Protein AF-A0AAV9H084-F1 (afdb_monomer_lite)

Radius of gyration: 16.54 Å; chains: 1; bounding box: 42×34×45 Å

pLDDT: mean 82.14, std 10.55, range [43.41, 95.25]

Organism: NCBI:txid3040156

Structure (mmCIF, N/CA/C/O backbone):
data_AF-A0AAV9H084-F1
#
_entry.id   AF-A0AAV9H084-F1
#
loop_
_atom_site.group_PDB
_atom_site.id
_atom_site.type_symbol
_atom_site.label_atom_id
_atom_site.label_alt_id
_atom_site.label_comp_id
_atom_site.label_asym_id
_atom_site.label_entity_id
_atom_site.label_seq_id
_atom_site.pdbx_PDB_ins_code
_atom_site.Cartn_x
_atom_site.Cartn_y
_atom_site.Cartn_z
_atom_site.occupancy
_atom_site.B_iso_or_equiv
_atom_site.auth_seq_id
_atom_site.auth_comp_id
_atom_site.auth_asym_id
_atom_site.auth_atom_id
_atom_site.pdbx_PDB_model_num
ATOM 1 N N . MET A 1 1 ? -18.500 0.885 13.984 1.00 46.56 1 MET A N 1
ATOM 2 C CA . MET A 1 1 ? -18.005 -0.050 12.952 1.00 46.56 1 MET A CA 1
ATOM 3 C C . MET A 1 1 ? -17.430 -1.225 13.712 1.00 46.56 1 MET A C 1
ATOM 5 O O . MET A 1 1 ? -16.439 -1.032 14.396 1.00 46.56 1 MET A O 1
ATOM 9 N N . THR A 1 2 ? -18.130 -2.356 13.724 1.00 48.22 2 THR A N 1
ATOM 10 C CA . THR A 1 2 ? -17.694 -3.583 14.401 1.00 48.22 2 THR A CA 1
ATOM 11 C C . THR A 1 2 ? -16.377 -4.047 13.782 1.00 48.22 2 THR A C 1
ATOM 13 O O . THR A 1 2 ? -16.262 -4.139 12.557 1.00 48.22 2 THR A O 1
ATOM 16 N N . GLU A 1 3 ? -15.350 -4.217 14.614 1.00 64.06 3 GLU A N 1
ATOM 17 C CA . GLU A 1 3 ? -14.029 -4.655 14.172 1.00 64.06 3 GLU A CA 1
ATOM 18 C C . GLU A 1 3 ? -14.097 -6.144 13.837 1.00 64.06 3 GLU A C 1
ATOM 20 O O . GLU A 1 3 ? -14.432 -6.961 14.687 1.00 64.06 3 GLU A O 1
ATOM 25 N N . VAL A 1 4 ? -13.822 -6.489 12.578 1.00 75.38 4 VAL A N 1
ATOM 26 C CA . VAL A 1 4 ? -13.604 -7.880 12.178 1.00 75.38 4 VAL A CA 1
ATOM 27 C C . VAL A 1 4 ? -12.133 -8.187 12.462 1.00 75.38 4 VAL A C 1
ATOM 29 O O . VAL A 1 4 ? -11.279 -7.578 11.802 1.00 75.38 4 VAL A O 1
ATOM 32 N N . PRO A 1 5 ? -11.818 -9.059 13.437 1.00 73.94 5 PRO A N 1
ATOM 33 C CA . PRO A 1 5 ? -10.442 -9.434 13.719 1.00 73.94 5 PRO A CA 1
ATOM 34 C C . PRO A 1 5 ? -9.898 -10.300 12.579 1.00 73.94 5 PRO A C 1
ATOM 36 O O . PRO A 1 5 ? -10.565 -11.221 12.103 1.00 73.94 5 PRO A O 1
ATOM 39 N N . LEU A 1 6 ? -8.683 -9.995 12.130 1.00 75.81 6 LEU A N 1
ATOM 40 C CA . LEU A 1 6 ? -7.915 -10.810 11.196 1.00 75.81 6 LEU A CA 1
ATOM 41 C C . LEU A 1 6 ? -6.760 -11.488 11.927 1.00 75.81 6 LEU A C 1
ATOM 43 O O . LEU A 1 6 ? -6.103 -10.880 12.773 1.00 75.81 6 LEU A O 1
ATOM 47 N N . LEU A 1 7 ? -6.467 -12.734 11.553 1.00 73.44 7 LEU A N 1
ATOM 48 C CA . LEU A 1 7 ? -5.257 -13.401 12.021 1.00 73.44 7 LEU A CA 1
ATOM 49 C C . LEU A 1 7 ? -4.036 -12.601 11.545 1.00 73.44 7 LEU A C 1
ATOM 51 O O . LEU A 1 7 ? -3.851 -12.407 10.345 1.00 73.44 7 LEU A O 1
ATOM 55 N N . GLY A 1 8 ? -3.239 -12.121 12.497 1.00 71.12 8 GLY A N 1
ATOM 56 C CA . GLY A 1 8 ? -2.072 -11.281 12.233 1.00 71.12 8 GLY A CA 1
ATOM 57 C C . GLY A 1 8 ? -2.317 -9.763 12.278 1.00 71.12 8 GLY A C 1
ATOM 58 O O . GLY A 1 8 ? -1.467 -8.972 11.858 1.00 71.12 8 GLY A O 1
ATOM 59 N N . ASP A 1 9 ? -3.484 -9.323 12.761 1.00 73.25 9 ASP A N 1
ATOM 60 C CA . ASP A 1 9 ? -3.801 -7.896 12.926 1.00 73.25 9 ASP A CA 1
ATOM 61 C C . ASP A 1 9 ? -2.806 -7.164 13.843 1.00 73.25 9 ASP A C 1
ATOM 63 O O . ASP A 1 9 ? -2.376 -6.048 13.536 1.00 73.25 9 ASP A O 1
ATOM 67 N N . ASP A 1 10 ? -2.420 -7.799 14.952 1.00 71.06 10 ASP A N 1
ATOM 68 C CA . ASP A 1 10 ? -1.581 -7.181 15.983 1.00 71.06 10 ASP A CA 1
ATOM 69 C C . ASP A 1 10 ? -0.091 -7.183 15.621 1.00 71.06 10 ASP A C 1
ATOM 71 O O . ASP A 1 10 ? 0.625 -6.197 15.846 1.00 71.06 10 ASP A O 1
ATOM 75 N N . ASP A 1 11 ? 0.376 -8.284 15.033 1.00 75.50 11 ASP A N 1
ATOM 76 C CA . ASP A 1 11 ? 1.780 -8.515 14.691 1.00 75.50 11 ASP A CA 1
ATOM 77 C C . ASP A 1 11 ? 2.142 -8.026 13.279 1.00 75.50 11 ASP A C 1
ATOM 79 O O . ASP A 1 11 ? 3.324 -7.963 12.939 1.00 75.50 11 ASP A O 1
ATOM 83 N N . GLY A 1 12 ? 1.156 -7.605 12.482 1.00 76.31 12 GLY A N 1
ATOM 84 C CA . GLY A 1 12 ? 1.361 -7.117 11.123 1.00 76.31 12 GLY A CA 1
ATOM 85 C C . GLY A 1 12 ? 1.752 -8.218 10.132 1.00 76.31 12 GLY A C 1
ATOM 86 O O . GLY A 1 12 ? 2.449 -7.926 9.157 1.00 76.31 12 GLY A O 1
ATOM 87 N N . SER A 1 13 ? 1.358 -9.468 10.396 1.00 80.88 13 SER A N 1
ATOM 88 C CA . SER A 1 13 ? 1.700 -10.639 9.578 1.00 80.88 13 SER A CA 1
ATOM 89 C C . SER A 1 13 ? 0.665 -10.982 8.500 1.00 80.88 13 SER A C 1
ATOM 91 O O . SER A 1 13 ? 0.846 -11.969 7.787 1.00 80.88 13 SER A O 1
ATOM 93 N N . ILE A 1 14 ? -0.385 -10.163 8.330 1.00 85.12 14 ILE A N 1
ATOM 94 C CA . ILE A 1 14 ? -1.457 -10.421 7.356 1.00 85.12 14 ILE A CA 1
ATOM 95 C C . ILE A 1 14 ? -0.862 -10.513 5.941 1.00 85.12 14 ILE A C 1
ATOM 97 O O . ILE A 1 14 ? -0.298 -9.526 5.450 1.00 85.12 14 ILE A O 1
ATOM 101 N N . PRO A 1 15 ? -1.022 -11.657 5.248 1.00 85.44 15 PRO A N 1
ATOM 102 C CA . PRO A 1 15 ? -0.523 -11.813 3.892 1.00 85.44 15 PRO A CA 1
ATOM 103 C C . PRO A 1 15 ? -1.198 -10.835 2.931 1.00 85.44 15 PRO A C 1
ATOM 105 O O . PRO A 1 15 ? -2.418 -10.638 2.975 1.00 85.44 15 PRO A O 1
ATOM 108 N N . ILE A 1 16 ? -0.414 -10.225 2.043 1.00 87.75 16 ILE A N 1
ATOM 109 C CA . ILE A 1 16 ? -0.919 -9.281 1.040 1.00 87.75 16 ILE A CA 1
ATOM 110 C C . ILE A 1 16 ? -1.138 -10.020 -0.272 1.00 87.75 16 ILE A C 1
ATOM 112 O O . ILE A 1 16 ? -0.226 -10.659 -0.771 1.00 87.75 16 ILE A O 1
ATOM 116 N N . PHE A 1 17 ? -2.306 -9.882 -0.887 1.00 89.00 17 PHE A N 1
ATOM 117 C CA . PHE A 1 17 ? -2.516 -10.383 -2.254 1.00 89.00 17 PHE A CA 1
ATOM 118 C C . PHE A 1 17 ? -3.292 -9.392 -3.130 1.00 89.00 17 PHE A C 1
ATOM 120 O O . PHE A 1 17 ? -3.928 -9.770 -4.106 1.00 89.00 17 PHE A O 1
ATOM 127 N N . ASP A 1 18 ? -3.273 -8.111 -2.763 1.00 90.31 18 ASP A N 1
ATOM 128 C CA . ASP A 1 18 ? -3.631 -7.033 -3.681 1.00 90.31 18 ASP A CA 1
ATOM 129 C C . ASP A 1 18 ? -2.365 -6.294 -4.101 1.00 90.31 18 ASP A C 1
ATOM 131 O O . ASP A 1 18 ? -1.470 -6.059 -3.290 1.00 90.31 18 ASP A O 1
ATOM 135 N N . THR A 1 19 ? -2.323 -5.853 -5.353 1.00 91.06 19 THR A N 1
ATOM 136 C CA . THR A 1 19 ? -1.256 -4.980 -5.840 1.00 91.06 19 THR A CA 1
ATOM 137 C C . THR A 1 19 ? -1.481 -3.534 -5.390 1.00 91.06 19 THR A C 1
ATOM 139 O O . THR A 1 19 ? -2.590 -3.119 -5.036 1.00 91.06 19 THR A O 1
ATOM 142 N N . CYS A 1 20 ? -0.435 -2.710 -5.427 1.00 91.31 20 CYS A N 1
ATOM 143 C CA . CYS A 1 20 ? -0.525 -1.284 -5.125 1.00 91.31 20 CYS A CA 1
ATOM 144 C C . CYS A 1 20 ? -1.496 -0.551 -6.063 1.00 91.31 20 CYS A C 1
ATOM 146 O O . CYS A 1 20 ? -2.194 0.357 -5.610 1.00 91.31 20 CYS A O 1
ATOM 148 N N . ASP A 1 21 ? -1.569 -0.937 -7.345 1.00 92.06 21 ASP A N 1
ATOM 149 C CA . ASP A 1 21 ? -2.550 -0.387 -8.292 1.00 92.06 21 ASP A CA 1
ATOM 150 C C . ASP A 1 21 ? -3.990 -0.682 -7.832 1.00 92.06 21 ASP A C 1
ATOM 152 O O . ASP A 1 21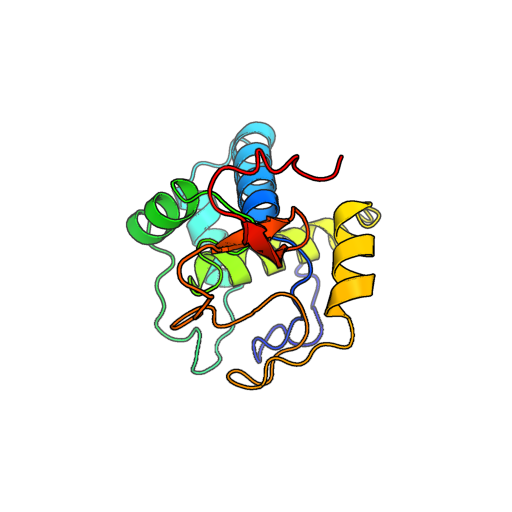 ? -4.823 0.230 -7.803 1.00 92.06 21 ASP A O 1
ATOM 156 N N . GLU A 1 22 ? -4.278 -1.908 -7.380 1.00 92.88 22 GLU A N 1
ATOM 157 C CA . GLU A 1 22 ? -5.604 -2.259 -6.866 1.00 92.88 22 GLU A CA 1
ATOM 158 C C . GLU A 1 22 ? -5.953 -1.543 -5.571 1.00 92.88 22 GLU A C 1
ATOM 160 O O . GLU A 1 22 ? -7.062 -1.021 -5.440 1.00 92.88 22 GLU A O 1
ATOM 165 N N . VAL A 1 23 ? -5.022 -1.457 -4.621 1.00 94.06 23 VAL A N 1
ATOM 166 C CA . VAL A 1 23 ? -5.266 -0.721 -3.375 1.00 94.06 23 VAL A CA 1
ATOM 167 C C . VAL A 1 23 ? -5.539 0.752 -3.683 1.00 94.06 23 VAL A C 1
ATOM 169 O O . VAL A 1 23 ? -6.515 1.309 -3.180 1.00 94.06 23 VAL A O 1
ATOM 172 N N . ARG A 1 24 ? -4.777 1.383 -4.588 1.00 95.25 24 ARG A N 1
ATOM 173 C CA . ARG A 1 24 ? -5.062 2.753 -5.050 1.00 95.25 24 ARG A CA 1
ATOM 174 C C . ARG A 1 24 ? -6.444 2.869 -5.692 1.00 95.25 24 ARG A C 1
ATOM 176 O O . ARG A 1 24 ? -7.156 3.839 -5.422 1.00 95.25 24 ARG A O 1
ATOM 183 N N . ARG A 1 25 ? -6.852 1.898 -6.514 1.00 94.69 25 ARG A N 1
ATOM 184 C CA . ARG A 1 25 ? -8.193 1.853 -7.119 1.00 94.69 25 ARG A CA 1
ATOM 185 C C . ARG A 1 25 ? -9.284 1.759 -6.048 1.00 94.69 25 ARG A C 1
ATOM 187 O O . ARG A 1 25 ? -10.229 2.548 -6.089 1.00 94.69 25 ARG A O 1
ATOM 194 N N . LYS A 1 26 ? -9.132 0.866 -5.064 1.00 94.25 26 LYS A N 1
ATOM 195 C CA . LYS A 1 26 ? -10.056 0.706 -3.928 1.00 94.25 26 LYS A CA 1
ATOM 196 C C . LYS A 1 26 ? -10.165 1.992 -3.107 1.00 94.25 26 LYS A C 1
ATOM 198 O O . LYS A 1 26 ? -11.280 2.420 -2.825 1.00 94.25 26 LYS A O 1
ATOM 203 N N . ILE A 1 27 ? -9.046 2.666 -2.825 1.00 94.25 27 ILE A N 1
ATOM 204 C CA . ILE A 1 27 ? -9.028 3.972 -2.142 1.00 94.25 27 ILE A CA 1
ATOM 205 C C . ILE A 1 27 ? -9.847 5.006 -2.921 1.00 94.25 27 ILE A C 1
ATOM 207 O O . ILE A 1 27 ? -10.745 5.622 -2.351 1.00 94.25 27 ILE A O 1
ATOM 211 N N . LYS A 1 28 ? -9.587 5.183 -4.224 1.00 93.62 28 LYS A N 1
ATOM 212 C CA . LYS A 1 28 ? -10.323 6.159 -5.052 1.00 93.62 28 LYS A CA 1
ATOM 213 C C . LYS A 1 28 ? -11.827 5.882 -5.054 1.00 93.62 28 LYS A C 1
ATOM 215 O O . LYS A 1 28 ? -12.622 6.804 -4.895 1.00 93.62 28 LYS A O 1
ATOM 220 N N . LEU A 1 29 ? -12.217 4.615 -5.211 1.00 92.44 29 LEU A N 1
ATOM 221 C CA . LEU A 1 29 ? -13.623 4.211 -5.201 1.00 92.44 29 LEU A CA 1
ATOM 222 C C . LEU A 1 29 ? -14.275 4.425 -3.835 1.00 92.44 29 LEU A C 1
ATOM 224 O O . LEU A 1 29 ? -15.416 4.874 -3.778 1.00 92.44 29 LEU A O 1
ATOM 228 N N . PHE A 1 30 ? -13.564 4.132 -2.748 1.00 91.56 30 PHE A N 1
ATOM 229 C CA . PHE A 1 30 ? -14.057 4.323 -1.389 1.00 91.56 30 PHE A CA 1
ATOM 230 C C . PHE A 1 30 ? -14.305 5.801 -1.078 1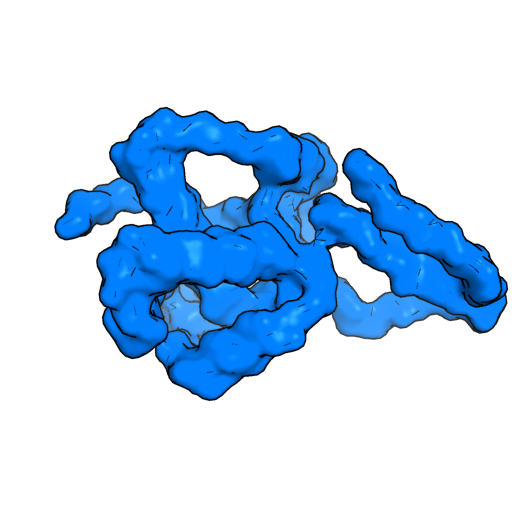.00 91.56 30 PHE A C 1
ATOM 232 O O . PHE A 1 30 ? -15.400 6.153 -0.642 1.00 91.56 30 PHE A O 1
ATOM 239 N N . LEU A 1 31 ? -13.335 6.670 -1.385 1.00 90.50 31 LEU A N 1
ATOM 240 C CA . LEU A 1 31 ? -13.471 8.118 -1.198 1.00 90.50 31 LEU A CA 1
ATOM 241 C C . LEU A 1 31 ? -14.630 8.693 -2.029 1.00 90.50 31 LEU A C 1
ATOM 243 O O . LEU A 1 31 ? -15.350 9.562 -1.549 1.00 90.50 31 LEU A O 1
ATOM 247 N N . LYS A 1 32 ? -14.860 8.169 -3.243 1.00 89.31 32 LYS A N 1
ATOM 248 C CA . LYS A 1 32 ? -15.981 8.591 -4.099 1.00 89.31 32 LYS A CA 1
ATOM 249 C C . LYS A 1 32 ? -17.344 8.101 -3.594 1.00 89.31 32 LYS A C 1
ATOM 251 O O . LYS A 1 32 ? -18.311 8.845 -3.673 1.00 89.31 32 LYS A O 1
ATOM 256 N N . ARG A 1 33 ? -17.444 6.850 -3.127 1.00 82.25 33 ARG A N 1
ATOM 257 C CA . ARG A 1 33 ? -18.727 6.214 -2.764 1.00 82.25 33 ARG A CA 1
ATOM 258 C C . ARG A 1 33 ? -19.243 6.609 -1.385 1.00 82.25 33 ARG A C 1
ATOM 260 O O . ARG A 1 33 ? -20.441 6.777 -1.228 1.00 82.25 33 ARG A O 1
ATOM 267 N N . VAL A 1 34 ? -18.361 6.695 -0.390 1.00 76.25 34 VAL A N 1
ATOM 268 C CA . VAL A 1 34 ? -18.766 6.876 1.018 1.00 76.25 34 VAL A CA 1
ATOM 269 C C . VAL A 1 34 ? -18.829 8.363 1.398 1.00 76.25 34 VAL A C 1
ATOM 271 O O . VAL A 1 34 ? -19.264 8.702 2.490 1.00 76.25 34 VAL A O 1
ATOM 274 N N . GLY A 1 35 ? -18.367 9.266 0.524 1.00 73.44 35 GLY A N 1
ATOM 275 C CA . GLY A 1 35 ? -18.304 10.704 0.819 1.00 73.44 35 GLY A CA 1
ATOM 276 C C . GLY A 1 35 ? -17.326 11.059 1.947 1.00 73.44 35 GLY A C 1
ATOM 277 O O . GLY A 1 35 ? -17.323 12.181 2.445 1.00 73.44 35 GLY A O 1
ATOM 278 N N . VAL A 1 36 ? -16.480 10.111 2.369 1.00 79.75 36 VAL A N 1
ATOM 279 C CA . VAL A 1 36 ? -15.469 10.331 3.406 1.00 79.75 36 VAL A CA 1
ATOM 280 C C . VAL A 1 36 ? -14.312 11.114 2.803 1.00 79.75 36 VAL A C 1
ATOM 282 O O . VAL A 1 36 ? -13.694 10.685 1.829 1.00 79.75 36 VAL A O 1
ATOM 285 N N . ASN A 1 37 ? -13.980 12.251 3.412 1.00 85.31 37 ASN A N 1
ATOM 286 C CA . ASN A 1 37 ? -12.814 13.027 3.012 1.00 85.31 37 ASN A CA 1
ATOM 287 C C . ASN A 1 37 ? -11.498 12.320 3.398 1.00 85.31 37 ASN A C 1
ATOM 289 O O . ASN A 1 37 ? -11.435 11.504 4.322 1.00 85.31 37 ASN A O 1
ATOM 293 N N . GLN A 1 38 ? -10.416 12.646 2.688 1.00 87.81 38 GLN A N 1
ATOM 294 C CA . GLN A 1 38 ? -9.097 12.036 2.897 1.00 87.81 38 GLN A CA 1
ATOM 295 C C . GLN A 1 38 ? -8.637 12.050 4.377 1.00 87.81 38 GLN A C 1
ATOM 297 O O . GLN A 1 38 ? -8.159 11.012 4.842 1.00 87.81 38 GLN A O 1
ATOM 302 N N . PRO A 1 39 ? -8.799 13.141 5.159 1.00 88.94 39 PRO A N 1
ATOM 303 C CA . PRO A 1 39 ? -8.442 13.136 6.580 1.00 88.94 39 PRO A CA 1
ATOM 304 C C . PRO A 1 39 ? -9.221 12.112 7.414 1.00 88.94 39 PRO A C 1
ATOM 306 O O . PRO A 1 39 ? -8.640 11.464 8.284 1.00 88.94 39 PRO A O 1
ATOM 309 N N . GLY A 1 40 ? -10.521 11.939 7.152 1.00 89.19 40 GLY A N 1
ATOM 310 C CA . GLY A 1 40 ? -11.348 10.930 7.818 1.00 89.19 40 GLY A CA 1
ATOM 311 C C . GLY A 1 40 ? -10.854 9.514 7.544 1.00 89.19 40 GLY A C 1
ATOM 312 O O . GLY A 1 40 ? -10.685 8.727 8.476 1.00 89.19 40 GLY A O 1
ATOM 313 N N . PHE A 1 41 ? -10.525 9.224 6.284 1.00 90.88 41 PHE A N 1
ATOM 314 C CA . PHE A 1 41 ? -9.952 7.938 5.895 1.00 90.88 41 PHE A CA 1
ATOM 315 C C . PHE A 1 41 ? -8.606 7.673 6.589 1.00 90.88 41 PHE A C 1
ATOM 317 O O . PHE A 1 41 ? -8.419 6.610 7.178 1.00 90.88 41 PHE A O 1
ATOM 324 N N . LEU A 1 42 ? -7.697 8.655 6.610 1.00 92.00 42 LEU A N 1
ATOM 325 C CA . LEU A 1 42 ? -6.388 8.519 7.263 1.00 92.00 42 LEU A CA 1
ATOM 326 C C . LEU A 1 42 ? -6.493 8.284 8.774 1.00 92.00 42 LEU A C 1
ATOM 328 O O . LEU A 1 42 ? -5.733 7.482 9.316 1.00 92.00 42 LEU A O 1
ATOM 332 N N . ARG A 1 43 ? -7.454 8.926 9.452 1.00 89.88 43 ARG A N 1
ATOM 333 C CA . ARG A 1 43 ? -7.741 8.651 10.870 1.00 89.88 43 ARG A CA 1
ATOM 334 C C . ARG A 1 43 ? -8.231 7.221 11.084 1.00 89.88 43 ARG A C 1
ATOM 336 O O . ARG A 1 43 ? -7.817 6.590 12.050 1.00 89.88 43 ARG A O 1
ATOM 343 N N . GLY A 1 44 ? -9.068 6.705 10.184 1.00 89.12 44 GLY A N 1
ATOM 344 C CA . GLY A 1 44 ? -9.497 5.305 10.202 1.00 89.12 44 GLY A CA 1
ATOM 345 C C . GLY A 1 44 ? -8.317 4.342 10.064 1.00 89.12 44 GLY A C 1
ATOM 346 O O . GLY A 1 44 ? -8.158 3.447 10.890 1.00 89.12 44 GLY A O 1
ATOM 347 N N . LEU A 1 45 ? -7.434 4.584 9.089 1.00 90.69 45 LEU A N 1
ATOM 348 C CA . LEU A 1 45 ? -6.217 3.786 8.906 1.00 90.69 45 LEU A CA 1
ATOM 349 C C . LEU A 1 45 ? -5.300 3.835 10.136 1.00 90.69 45 LEU A C 1
ATOM 351 O O . LEU A 1 45 ? -4.768 2.812 10.551 1.00 90.69 45 LEU A O 1
ATOM 355 N N . ALA A 1 46 ? -5.133 5.004 10.756 1.00 88.69 46 ALA A N 1
ATOM 356 C CA . ALA A 1 46 ? -4.283 5.148 11.936 1.00 88.69 46 ALA A CA 1
ATOM 357 C C . ALA A 1 46 ? -4.756 4.309 13.139 1.00 88.69 46 ALA A C 1
ATOM 359 O O . ALA A 1 46 ? -3.917 3.904 13.941 1.00 88.69 46 ALA A O 1
ATOM 360 N N . ARG A 1 47 ? -6.065 4.031 13.255 1.00 86.62 47 ARG A N 1
ATOM 361 C CA . ARG A 1 47 ? -6.643 3.212 14.337 1.00 86.62 47 ARG A CA 1
ATOM 362 C C . ARG A 1 47 ? -6.363 1.722 14.171 1.00 86.62 47 ARG A C 1
ATOM 364 O O . ARG A 1 47 ? -6.055 1.063 15.153 1.00 86.62 47 ARG A O 1
ATOM 371 N N . ILE A 1 48 ? -6.434 1.219 12.940 1.00 86.56 48 ILE A N 1
ATOM 372 C CA . ILE A 1 48 ? -6.239 -0.208 12.632 1.00 86.56 48 ILE A CA 1
ATOM 373 C C . ILE A 1 48 ? -4.780 -0.573 12.331 1.00 86.56 48 ILE A C 1
ATOM 375 O O . ILE A 1 48 ? -4.479 -1.713 11.991 1.00 86.56 48 ILE A O 1
ATOM 379 N N . ARG A 1 49 ? -3.876 0.411 12.346 1.00 86.12 49 ARG A N 1
ATOM 380 C CA . ARG A 1 49 ? -2.456 0.197 12.071 1.00 86.12 49 ARG A CA 1
ATOM 381 C C . ARG A 1 49 ? -1.883 -0.765 13.125 1.00 86.12 49 ARG A C 1
ATOM 383 O O . ARG A 1 49 ? -2.031 -0.465 14.314 1.00 86.12 49 ARG A O 1
ATOM 390 N N . PRO A 1 50 ? -1.152 -1.823 12.724 1.00 84.00 50 PRO A N 1
ATOM 391 C CA . PRO A 1 50 ? -0.511 -2.717 13.680 1.00 84.00 50 PRO A CA 1
ATOM 392 C C . PRO A 1 50 ? 0.413 -1.960 14.634 1.00 84.00 50 PRO A C 1
ATOM 394 O O . PRO A 1 50 ? 1.017 -0.940 14.278 1.00 84.00 50 PRO A O 1
ATOM 397 N N . LYS A 1 51 ? 0.541 -2.473 15.858 1.00 82.44 51 LYS A N 1
ATOM 398 C CA . LYS A 1 51 ? 1.361 -1.858 16.916 1.00 82.44 51 LYS A CA 1
ATOM 399 C C . LYS A 1 51 ? 2.763 -2.466 17.020 1.00 82.44 51 LYS A C 1
ATOM 401 O O . LYS A 1 51 ? 3.531 -2.075 17.901 1.00 82.44 51 LYS A O 1
ATOM 406 N N . ASN A 1 52 ? 3.109 -3.379 16.112 1.00 81.62 52 ASN A N 1
ATOM 407 C CA . ASN A 1 52 ? 4.437 -3.976 16.010 1.00 81.62 52 ASN A CA 1
ATOM 408 C C . ASN A 1 52 ? 5.538 -2.916 15.773 1.00 81.62 52 ASN A C 1
ATOM 410 O O . ASN A 1 52 ? 5.267 -1.778 15.383 1.00 81.62 52 ASN A O 1
ATOM 414 N N . LYS A 1 53 ? 6.809 -3.286 15.970 1.00 79.75 53 LYS A N 1
ATOM 415 C CA . LYS A 1 53 ? 7.952 -2.363 15.802 1.00 79.75 53 LYS A CA 1
ATOM 416 C C . LYS A 1 53 ? 8.043 -1.744 14.400 1.00 79.75 53 LYS A C 1
ATOM 418 O O . LYS A 1 53 ? 8.547 -0.637 14.264 1.00 79.75 53 LYS A O 1
ATOM 423 N N . GLU A 1 54 ? 7.555 -2.432 13.372 1.00 77.25 54 GLU A N 1
ATOM 424 C CA . GLU A 1 54 ? 7.653 -1.981 11.983 1.00 77.25 54 GLU A CA 1
ATOM 425 C C . GLU A 1 54 ? 6.679 -0.843 11.643 1.00 77.25 54 GLU A C 1
ATOM 427 O O . GLU A 1 54 ? 6.995 0.025 10.824 1.00 77.25 54 GLU A O 1
ATOM 432 N N . TYR A 1 55 ? 5.492 -0.845 12.250 1.00 79.88 55 TYR A N 1
ATOM 433 C CA . TYR A 1 55 ? 4.443 0.150 12.025 1.00 79.88 55 TYR A CA 1
ATOM 434 C C . TYR A 1 55 ? 4.315 1.160 13.167 1.00 79.88 55 TYR A C 1
ATOM 436 O O . TYR A 1 55 ? 3.773 2.255 12.964 1.00 79.88 55 TYR A O 1
ATOM 444 N N . LYS A 1 56 ? 4.855 0.844 14.348 1.00 79.75 56 LYS A N 1
ATOM 445 C CA . LYS A 1 56 ? 4.951 1.765 15.482 1.00 79.75 56 LYS A CA 1
ATOM 446 C C . LYS A 1 56 ? 5.717 3.024 15.062 1.00 79.75 56 LYS A C 1
ATOM 448 O O . LYS A 1 56 ? 6.802 2.957 14.502 1.00 79.75 56 LYS A O 1
ATOM 453 N N . GLY A 1 57 ? 5.109 4.189 15.283 1.00 76.81 57 GLY A N 1
ATOM 454 C CA . GLY A 1 57 ? 5.680 5.490 14.908 1.00 76.81 57 GLY A CA 1
ATOM 455 C C . GLY A 1 57 ? 5.523 5.891 13.433 1.00 76.81 57 GLY A C 1
ATOM 456 O O . GLY A 1 57 ? 5.719 7.059 13.110 1.00 76.81 57 GLY A O 1
ATOM 457 N N . LYS A 1 58 ? 5.094 4.998 12.525 1.00 81.31 58 LYS A N 1
ATOM 458 C CA . LYS A 1 58 ? 4.851 5.368 11.117 1.00 81.31 58 LYS A CA 1
ATOM 459 C C . LYS A 1 58 ? 3.540 6.138 10.967 1.00 81.31 58 LYS A C 1
ATOM 461 O O . LYS A 1 58 ? 2.459 5.546 10.938 1.00 81.31 58 LYS A O 1
ATOM 466 N N . THR A 1 59 ? 3.618 7.460 10.863 1.00 76.50 59 THR A N 1
ATOM 467 C CA . THR A 1 59 ? 2.442 8.332 10.724 1.00 76.50 59 THR A CA 1
ATOM 468 C C . THR A 1 59 ? 1.740 8.142 9.377 1.00 76.50 59 THR A C 1
ATOM 470 O O . THR A 1 59 ? 2.364 8.184 8.316 1.00 76.50 59 THR A O 1
ATOM 473 N N . MET A 1 60 ? 0.413 7.988 9.415 1.00 85.88 60 MET A N 1
ATOM 474 C CA . MET A 1 60 ? -0.455 8.020 8.231 1.00 85.88 60 MET A CA 1
ATOM 475 C C . MET A 1 60 ? -0.681 9.480 7.809 1.00 85.88 60 MET A C 1
ATOM 477 O O . MET A 1 60 ? -1.760 10.038 7.990 1.00 85.88 60 MET A O 1
ATOM 481 N N . SER A 1 61 ? 0.377 10.140 7.332 1.00 87.00 61 SER A N 1
ATOM 482 C CA . SER A 1 61 ? 0.325 11.558 6.969 1.00 87.00 61 SER A CA 1
ATOM 483 C C . SER A 1 61 ? -0.305 11.772 5.592 1.00 87.00 61 SER A C 1
ATOM 485 O O . SER A 1 61 ? -0.223 10.918 4.703 1.00 87.00 61 SER A O 1
ATOM 487 N N . ALA A 1 62 ? -0.884 12.958 5.384 1.00 89.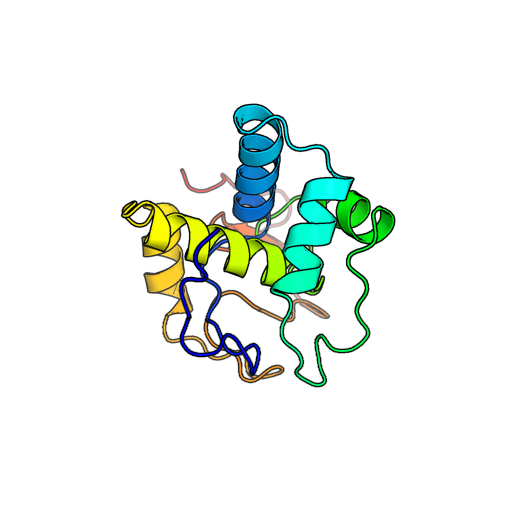75 62 ALA A N 1
ATOM 488 C CA . ALA A 1 62 ? -1.403 13.359 4.079 1.00 89.75 62 ALA A CA 1
ATOM 489 C C . ALA A 1 62 ? -0.312 13.343 2.996 1.00 89.75 62 ALA A C 1
ATOM 491 O O . ALA A 1 62 ? -0.576 12.909 1.878 1.00 89.75 62 ALA A O 1
ATOM 492 N N . ALA A 1 63 ? 0.921 13.734 3.336 1.00 90.38 63 ALA A N 1
ATOM 493 C CA . ALA A 1 63 ? 2.054 13.708 2.414 1.00 90.38 63 ALA A CA 1
ATOM 494 C C . ALA A 1 63 ? 2.397 12.282 1.954 1.00 90.38 63 ALA A C 1
ATOM 496 O O . ALA A 1 63 ? 2.509 12.032 0.756 1.00 90.38 63 ALA A O 1
ATOM 497 N N . SER A 1 64 ? 2.493 11.329 2.889 1.00 87.88 64 SER A N 1
ATOM 498 C CA . SER A 1 64 ? 2.756 9.919 2.568 1.00 87.88 64 SER A CA 1
ATOM 499 C C . SER A 1 64 ? 1.630 9.321 1.718 1.00 87.88 64 SER A C 1
ATOM 501 O O . SER A 1 64 ? 1.886 8.599 0.754 1.00 87.88 64 SER A O 1
ATOM 503 N N . PHE A 1 65 ? 0.379 9.689 2.013 1.00 92.56 65 PHE A N 1
ATOM 504 C CA . PHE A 1 65 ? -0.779 9.263 1.232 1.00 92.56 65 PHE A CA 1
ATOM 505 C C . PHE A 1 65 ? -0.720 9.794 -0.196 1.00 92.56 65 PHE A C 1
ATOM 507 O O . PHE A 1 65 ? -0.850 9.030 -1.146 1.00 92.56 65 PHE A O 1
ATOM 514 N N . GLN A 1 66 ? -0.484 11.094 -0.361 1.00 92.56 66 GLN A N 1
ATOM 515 C CA . GLN A 1 66 ? -0.404 11.717 -1.678 1.00 92.56 66 GLN A CA 1
ATOM 516 C C . GLN A 1 66 ? 0.776 11.171 -2.486 1.00 92.56 66 GLN A C 1
ATOM 518 O O . GLN A 1 66 ? 0.630 10.916 -3.680 1.00 92.56 66 GLN A O 1
ATOM 523 N N . ALA A 1 67 ? 1.917 10.919 -1.839 1.00 92.19 67 ALA A N 1
ATOM 524 C CA . ALA A 1 67 ? 3.051 10.256 -2.470 1.00 92.19 67 ALA A CA 1
ATOM 525 C C . ALA A 1 67 ? 2.659 8.865 -2.984 1.00 92.19 67 ALA A C 1
ATOM 527 O O . ALA A 1 67 ? 2.882 8.578 -4.155 1.00 92.19 67 ALA A O 1
ATOM 528 N N . PHE A 1 68 ? 2.004 8.040 -2.158 1.00 92.50 68 PHE A N 1
ATOM 529 C CA . PHE A 1 68 ? 1.527 6.718 -2.571 1.00 92.50 68 PHE A CA 1
ATOM 530 C C . PHE A 1 68 ? 0.548 6.802 -3.748 1.00 92.50 68 PHE A C 1
ATOM 532 O O . PHE A 1 68 ? 0.729 6.110 -4.745 1.00 92.50 68 PHE A O 1
ATOM 539 N N . MET A 1 69 ? -0.446 7.692 -3.682 1.00 94.38 69 MET A N 1
ATOM 540 C CA . MET A 1 69 ? -1.487 7.826 -4.710 1.00 94.38 69 MET A CA 1
ATOM 541 C C . MET A 1 69 ? -0.963 8.282 -6.081 1.00 94.38 69 MET A C 1
ATOM 543 O O . MET A 1 69 ? -1.615 8.003 -7.091 1.00 94.38 69 MET A O 1
ATOM 547 N N . LYS A 1 70 ? 0.190 8.965 -6.129 1.00 94.56 70 LYS A N 1
ATOM 548 C CA . LYS A 1 70 ? 0.846 9.423 -7.367 1.00 94.56 70 LYS A CA 1
ATOM 549 C C . LYS A 1 70 ? 1.645 8.329 -8.079 1.00 94.56 70 LYS A C 1
ATOM 551 O O . LYS A 1 70 ? 1.882 8.452 -9.281 1.00 94.56 70 LYS A O 1
ATOM 556 N N . LEU A 1 71 ? 2.055 7.279 -7.366 1.00 91.62 71 LEU A N 1
ATOM 557 C CA . LEU A 1 71 ? 2.814 6.171 -7.946 1.00 91.62 71 LEU A CA 1
ATOM 558 C C . LEU A 1 71 ? 1.975 5.396 -8.970 1.00 91.62 71 LEU A C 1
ATOM 560 O O . LEU A 1 71 ? 0.742 5.479 -8.996 1.00 91.62 71 LEU A O 1
ATOM 564 N N . ARG A 1 72 ? 2.656 4.642 -9.836 1.00 89.06 72 ARG A N 1
ATOM 565 C CA . ARG A 1 72 ? 2.055 3.775 -10.857 1.00 89.06 72 ARG A CA 1
ATOM 566 C C . ARG A 1 72 ? 2.816 2.461 -10.913 1.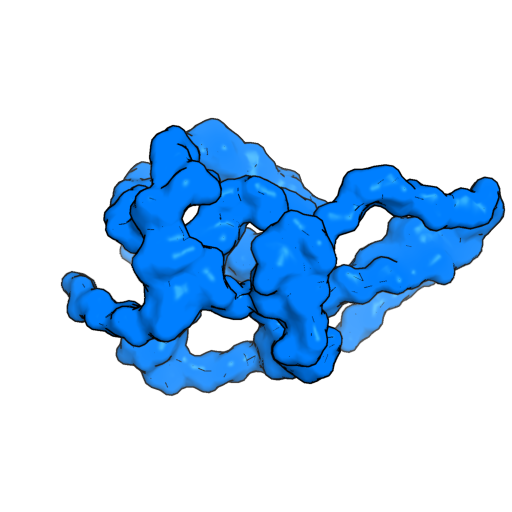00 89.06 72 ARG A C 1
ATOM 568 O O . ARG A 1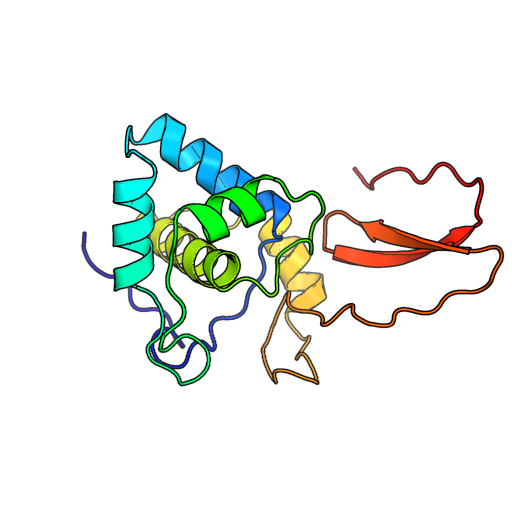 72 ? 4.041 2.482 -10.869 1.00 89.06 72 ARG A O 1
ATOM 575 N N . GLY A 1 73 ? 2.090 1.358 -11.045 1.00 85.56 73 GLY A N 1
ATOM 576 C CA . GLY A 1 73 ? 2.664 0.022 -11.114 1.00 85.56 73 GLY A CA 1
ATOM 577 C C . GLY A 1 73 ? 2.199 -0.887 -9.968 1.00 85.56 73 GLY A C 1
ATOM 578 O O . GLY A 1 73 ? 1.884 -0.390 -8.876 1.00 85.56 73 GLY A O 1
ATOM 579 N N . PRO A 1 74 ? 2.172 -2.210 -10.200 1.00 86.94 74 PRO A N 1
ATOM 580 C CA . PRO A 1 74 ? 1.653 -3.177 -9.244 1.00 86.94 74 PRO A CA 1
ATOM 581 C C . PRO A 1 74 ? 2.432 -3.212 -7.930 1.00 86.94 74 PRO A C 1
ATOM 583 O O . PRO A 1 74 ? 1.797 -3.312 -6.888 1.00 86.94 74 PRO A O 1
ATOM 586 N N . SER A 1 75 ? 3.758 -3.049 -7.929 1.00 85.50 75 SER A N 1
ATOM 587 C CA . SER A 1 75 ? 4.551 -2.997 -6.687 1.00 85.50 75 SER A CA 1
ATOM 588 C C . SER A 1 75 ? 4.949 -1.589 -6.236 1.00 85.50 75 SER A C 1
ATOM 590 O O . SER A 1 75 ? 5.677 -1.437 -5.254 1.00 85.50 75 SER A O 1
ATOM 592 N N . ALA A 1 76 ? 4.547 -0.543 -6.962 1.00 86.94 76 ALA A N 1
ATOM 593 C CA . ALA A 1 76 ? 5.027 0.812 -6.707 1.00 86.94 76 ALA A CA 1
ATOM 594 C C . ALA A 1 76 ? 4.421 1.385 -5.414 1.00 86.94 76 ALA A C 1
ATOM 596 O O . ALA A 1 76 ? 3.243 1.758 -5.375 1.00 86.94 76 ALA A O 1
ATOM 597 N N . GLY A 1 77 ? 5.249 1.480 -4.368 1.00 85.69 77 GLY A N 1
ATOM 598 C CA . GLY A 1 77 ? 4.858 1.941 -3.037 1.00 85.69 77 GLY A CA 1
ATOM 599 C C . GLY A 1 77 ? 4.541 0.819 -2.048 1.00 85.69 77 GLY A C 1
ATOM 600 O O . GLY A 1 77 ? 3.973 1.110 -0.994 1.00 85.69 77 GLY A O 1
ATOM 601 N N . ALA A 1 78 ? 4.897 -0.433 -2.358 1.00 85.00 78 ALA A N 1
ATOM 602 C CA . ALA A 1 78 ? 4.707 -1.579 -1.467 1.00 85.00 78 ALA A CA 1
ATOM 603 C C . ALA A 1 78 ? 5.447 -1.424 -0.122 1.00 85.00 78 ALA A C 1
ATOM 605 O O . ALA A 1 78 ? 5.013 -1.946 0.901 1.00 85.00 78 ALA A O 1
ATOM 606 N N . GLU A 1 79 ? 6.527 -0.641 -0.094 1.00 81.56 79 GLU A N 1
ATOM 607 C CA . GLU A 1 79 ? 7.299 -0.317 1.106 1.00 81.56 79 GLU A CA 1
ATOM 608 C C . GLU A 1 79 ? 6.618 0.720 2.017 1.00 81.56 79 GLU A C 1
ATOM 610 O O . GLU A 1 79 ? 7.007 0.910 3.175 1.00 81.56 79 GLU A O 1
ATOM 615 N N . LYS A 1 80 ? 5.608 1.440 1.510 1.00 87.62 80 LYS A N 1
ATOM 616 C CA . LYS A 1 80 ? 4.904 2.471 2.277 1.00 87.62 80 LYS A CA 1
ATOM 617 C C . LYS A 1 80 ? 3.938 1.806 3.249 1.00 87.62 80 LYS A C 1
ATOM 619 O O . LYS A 1 80 ? 3.093 1.009 2.863 1.00 87.62 80 LYS A O 1
ATOM 624 N N . ALA A 1 81 ? 3.956 2.232 4.511 1.00 88.69 81 ALA A N 1
ATOM 625 C CA . ALA A 1 81 ? 3.037 1.682 5.509 1.00 88.69 81 ALA A CA 1
ATOM 626 C C . ALA A 1 81 ? 1.551 1.897 5.172 1.00 88.69 81 ALA A C 1
ATOM 628 O O . ALA A 1 81 ? 0.721 1.066 5.525 1.00 88.69 81 ALA A O 1
ATOM 629 N N . ILE A 1 82 ? 1.223 2.969 4.444 1.00 91.56 82 ILE A N 1
ATOM 630 C CA . ILE A 1 82 ? -0.144 3.236 3.974 1.00 91.56 82 ILE A CA 1
ATOM 631 C C . ILE A 1 82 ? -0.671 2.105 3.095 1.00 91.56 82 ILE A C 1
ATOM 633 O O . ILE A 1 82 ? -1.850 1.786 3.200 1.00 91.56 82 ILE A O 1
ATOM 637 N N . PHE A 1 83 ? 0.175 1.494 2.263 1.00 91.69 83 PHE A N 1
ATOM 638 C CA . PHE A 1 83 ? -0.239 0.398 1.396 1.00 91.69 83 PHE A CA 1
ATOM 639 C C . PHE A 1 83 ? -0.755 -0.786 2.219 1.00 91.69 83 PHE A C 1
ATOM 641 O O . PHE A 1 83 ? -1.908 -1.178 2.054 1.00 91.69 83 PHE A O 1
ATOM 648 N N . TYR A 1 84 ? 0.059 -1.284 3.155 1.00 90.19 84 TYR A N 1
ATOM 649 C CA . TYR A 1 84 ? -0.320 -2.403 4.020 1.00 90.19 84 TYR A CA 1
ATOM 650 C C . TYR A 1 84 ? -1.580 -2.097 4.837 1.00 90.19 84 TYR A C 1
ATOM 652 O O . TYR A 1 84 ? -2.532 -2.869 4.837 1.00 90.19 84 TYR A O 1
ATOM 660 N N . VAL A 1 85 ? -1.623 -0.941 5.505 1.00 91.38 85 VAL A N 1
ATOM 661 C CA . VAL A 1 85 ? -2.745 -0.601 6.392 1.00 91.38 85 VAL A CA 1
ATOM 662 C C . VAL A 1 85 ? -4.040 -0.394 5.595 1.00 91.38 85 VAL A C 1
ATOM 664 O O . VAL A 1 85 ? -5.106 -0.829 6.025 1.00 91.38 85 VAL A O 1
ATOM 667 N N . ALA A 1 86 ? -3.967 0.222 4.410 1.00 93.12 86 ALA A N 1
ATOM 668 C CA . ALA A 1 86 ? -5.123 0.356 3.524 1.00 93.12 86 ALA A CA 1
ATOM 669 C C . ALA A 1 86 ? -5.586 -0.998 2.976 1.00 93.12 86 ALA A C 1
ATOM 671 O O . ALA A 1 86 ? -6.787 -1.232 2.866 1.00 93.12 86 ALA A O 1
ATOM 672 N N . TYR A 1 87 ? -4.658 -1.898 2.660 1.00 92.94 87 TYR A N 1
ATOM 673 C CA . TYR A 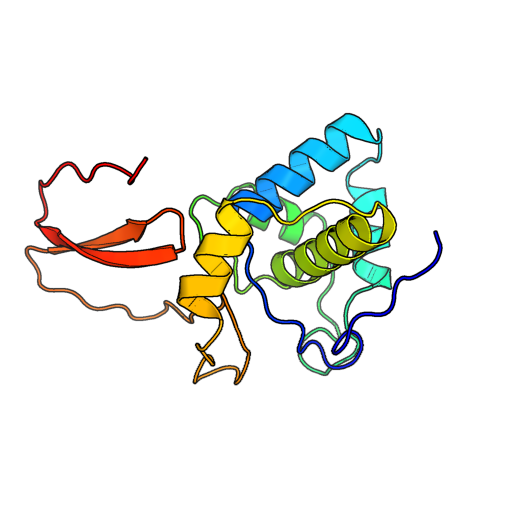1 87 ? -4.988 -3.261 2.269 1.00 92.94 87 TYR A CA 1
ATOM 674 C C . TYR A 1 87 ? -5.763 -3.993 3.380 1.00 92.94 87 TYR A C 1
ATOM 676 O O . TYR A 1 87 ? -6.871 -4.466 3.129 1.00 92.94 87 TYR A O 1
ATOM 684 N N . VAL A 1 88 ? -5.254 -3.982 4.617 1.00 91.06 88 VAL A N 1
ATOM 685 C CA . VAL A 1 88 ? -5.933 -4.571 5.787 1.00 91.06 88 VAL A CA 1
ATOM 686 C C . VAL A 1 88 ? -7.322 -3.961 5.986 1.00 91.06 88 VAL A C 1
ATOM 688 O O . VAL A 1 88 ? -8.287 -4.689 6.211 1.00 91.06 88 VAL A O 1
ATOM 691 N N . PHE A 1 89 ? -7.464 -2.639 5.831 1.00 92.44 89 PHE A N 1
ATOM 692 C CA . PHE A 1 89 ? -8.768 -1.972 5.885 1.00 92.44 89 PHE A CA 1
ATOM 693 C C . PHE A 1 89 ? -9.764 -2.556 4.877 1.00 92.44 89 PHE A C 1
ATOM 695 O O . PHE A 1 89 ? -10.896 -2.874 5.242 1.00 92.44 89 PHE A O 1
ATOM 702 N N . PHE A 1 90 ? -9.366 -2.690 3.608 1.00 92.88 90 PHE A N 1
ATOM 703 C CA . PHE A 1 90 ? -10.255 -3.210 2.571 1.00 92.88 90 PHE A CA 1
ATOM 704 C C . PHE A 1 90 ? -10.542 -4.697 2.727 1.00 92.88 90 PHE A C 1
ATOM 706 O O . PHE A 1 90 ? -11.638 -5.124 2.368 1.00 92.88 90 PHE A O 1
ATOM 713 N N . GLU A 1 91 ? -9.611 -5.468 3.280 1.00 91.81 91 GLU A N 1
ATOM 714 C CA . GLU A 1 91 ? -9.835 -6.881 3.565 1.00 91.81 91 GLU A CA 1
ATOM 715 C C . GLU A 1 91 ? -10.850 -7.062 4.699 1.00 91.81 91 GLU A C 1
ATOM 717 O O . GLU A 1 91 ? -11.825 -7.800 4.545 1.00 91.81 91 GLU A O 1
ATOM 722 N N . LYS A 1 92 ? -10.721 -6.286 5.783 1.00 90.25 92 LYS A N 1
ATOM 723 C CA . LYS A 1 92 ? -11.737 -6.219 6.847 1.00 90.25 92 LYS A CA 1
ATOM 724 C C . LYS A 1 92 ? -13.093 -5.783 6.304 1.00 90.25 92 LYS A C 1
ATOM 726 O O . LYS A 1 92 ? -14.115 -6.375 6.643 1.00 90.25 92 LYS A O 1
ATOM 731 N N . LEU A 1 93 ? -13.109 -4.770 5.435 1.00 90.62 93 LEU A N 1
ATOM 732 C CA . LEU A 1 93 ? -14.330 -4.279 4.798 1.00 90.62 93 LEU A CA 1
ATOM 733 C C . LEU A 1 93 ? -14.991 -5.358 3.926 1.00 90.62 93 LEU A C 1
ATOM 735 O O . LEU A 1 93 ? -16.210 -5.496 3.953 1.00 90.62 93 LEU A O 1
ATOM 739 N N . ARG A 1 94 ? -14.199 -6.134 3.176 1.00 91.56 94 ARG A N 1
ATOM 740 C CA . ARG A 1 94 ? -14.676 -7.243 2.340 1.00 91.56 94 ARG A CA 1
ATOM 741 C C . ARG A 1 94 ? -15.342 -8.327 3.182 1.00 91.56 94 ARG A C 1
ATOM 743 O O . ARG A 1 94 ? -16.443 -8.741 2.835 1.00 91.56 94 ARG A O 1
ATOM 750 N N . ILE A 1 95 ? -14.690 -8.763 4.263 1.00 90.94 95 ILE A N 1
ATOM 751 C CA . ILE A 1 95 ? -15.209 -9.819 5.147 1.00 90.94 95 ILE A CA 1
ATOM 752 C C . ILE A 1 95 ? -16.473 -9.345 5.858 1.00 90.94 95 ILE A C 1
ATOM 754 O O . ILE A 1 95 ? -17.471 -10.057 5.852 1.00 90.94 95 ILE A O 1
ATOM 758 N N . ARG A 1 96 ? -16.464 -8.118 6.395 1.00 89.12 96 ARG A N 1
ATOM 759 C CA . ARG A 1 96 ? -17.644 -7.502 7.016 1.00 89.12 96 ARG A CA 1
ATOM 760 C C . ARG A 1 96 ? -18.840 -7.458 6.064 1.00 89.12 96 ARG A C 1
ATOM 762 O O . ARG A 1 96 ? -19.958 -7.727 6.479 1.00 89.12 96 ARG A O 1
ATOM 769 N N . ASP A 1 97 ? -18.604 -7.100 4.804 1.00 88.19 97 ASP A N 1
ATOM 770 C CA . ASP A 1 97 ? -19.651 -6.997 3.786 1.00 88.19 97 ASP A CA 1
ATOM 771 C C . ASP A 1 97 ? -19.992 -8.353 3.130 1.00 88.19 97 ASP A C 1
ATOM 773 O O . ASP A 1 97 ? -20.800 -8.379 2.203 1.00 88.19 97 ASP A O 1
ATOM 777 N N . GLY A 1 98 ? -19.350 -9.460 3.530 1.00 89.00 98 GLY A N 1
ATOM 778 C CA . GLY A 1 98 ? -19.563 -10.785 2.934 1.00 89.00 98 GLY A CA 1
ATOM 779 C C . GLY A 1 98 ? -19.210 -10.871 1.444 1.00 89.00 98 GLY A C 1
ATOM 780 O O . GLY A 1 98 ? -19.755 -11.702 0.722 1.00 89.00 98 GLY A O 1
ATOM 781 N N . LYS A 1 99 ? -18.332 -9.994 0.944 1.00 90.62 99 LYS A N 1
ATOM 782 C CA . LYS A 1 99 ? -18.024 -9.917 -0.491 1.00 90.62 99 LYS A CA 1
ATOM 783 C C . LYS A 1 99 ? -17.044 -11.019 -0.918 1.00 90.62 99 LYS A C 1
ATOM 785 O O . LYS A 1 99 ? -16.061 -11.271 -0.204 1.00 90.62 99 LYS A O 1
ATOM 790 N N . PRO A 1 100 ? -17.245 -11.622 -2.106 1.00 90.69 100 PRO A N 1
ATOM 791 C CA . PRO A 1 100 ? -16.306 -12.597 -2.642 1.00 90.69 100 PRO A CA 1
ATOM 792 C C . PRO A 1 100 ? -14.945 -11.951 -2.927 1.00 90.69 100 PRO A C 1
ATOM 794 O O . PRO A 1 100 ? -14.805 -10.722 -3.004 1.00 90.69 100 PRO A O 1
ATOM 797 N N . LYS A 1 101 ? -13.920 -12.794 -3.070 1.00 89.88 101 LYS A N 1
ATOM 798 C CA . LYS A 1 101 ? -12.615 -12.363 -3.579 1.00 89.88 101 LYS A CA 1
ATOM 799 C C . LYS A 1 101 ? -12.774 -11.918 -5.039 1.00 89.88 101 LYS A C 1
ATOM 801 O O . LYS A 1 101 ? -13.686 -12.342 -5.739 1.00 89.88 101 LYS A O 1
ATOM 806 N N . THR A 1 102 ? -11.919 -11.005 -5.484 1.00 89.88 102 THR A N 1
ATOM 807 C CA . THR A 1 102 ? -11.871 -10.623 -6.900 1.00 89.88 102 THR A CA 1
ATOM 808 C C . THR A 1 102 ? -11.026 -11.627 -7.682 1.00 89.88 102 THR A C 1
ATOM 810 O O . THR A 1 102 ? -10.077 -12.183 -7.139 1.00 89.88 102 THR A O 1
ATOM 813 N N . GLU A 1 103 ? -11.276 -11.787 -8.981 1.00 88.12 103 GLU A N 1
ATOM 814 C CA . GLU A 1 103 ? -10.451 -12.664 -9.833 1.00 88.12 103 GLU A CA 1
ATOM 815 C C . GLU A 1 103 ? -8.958 -12.304 -9.786 1.00 88.12 103 GLU A C 1
ATOM 817 O O . GLU A 1 103 ? -8.084 -13.167 -9.822 1.00 88.12 103 GLU A O 1
ATOM 822 N N . LEU A 1 104 ? -8.638 -11.004 -9.700 1.00 86.31 104 LEU A N 1
ATOM 823 C CA . LEU A 1 104 ? -7.248 -10.577 -9.559 1.00 86.31 104 LEU A CA 1
ATOM 824 C C . LEU A 1 104 ? -6.654 -11.085 -8.243 1.00 86.31 104 LEU A C 1
ATOM 826 O O . LEU A 1 104 ? -5.531 -11.575 -8.239 1.00 86.31 104 LEU A O 1
ATOM 830 N N . ARG A 1 105 ? -7.409 -10.980 -7.146 1.00 87.25 105 ARG A N 1
ATOM 831 C CA . ARG A 1 105 ? -6.990 -11.446 -5.828 1.00 87.25 105 ARG A CA 1
ATOM 832 C C . ARG A 1 105 ? -6.677 -12.939 -5.861 1.00 87.25 105 ARG A C 1
ATOM 834 O O . ARG A 1 105 ? -5.621 -13.333 -5.388 1.00 87.25 105 ARG A O 1
ATOM 841 N N . GLU A 1 106 ? -7.546 -13.741 -6.462 1.00 89.25 106 GLU A N 1
ATOM 842 C CA . GLU A 1 106 ? -7.344 -15.188 -6.589 1.00 89.25 106 GLU A CA 1
ATOM 843 C C . GLU A 1 106 ? -6.083 -15.524 -7.386 1.00 89.25 106 GLU A C 1
ATOM 845 O O . GLU A 1 106 ? -5.287 -16.348 -6.956 1.00 89.25 106 GLU A O 1
ATOM 850 N N . LYS A 1 107 ? -5.833 -14.824 -8.497 1.00 87.62 107 LYS A N 1
ATOM 851 C CA . LYS A 1 107 ? -4.617 -15.031 -9.298 1.00 87.62 107 LYS A CA 1
ATOM 852 C C . LYS A 1 107 ? -3.343 -14.595 -8.576 1.00 87.62 107 LYS A C 1
ATOM 854 O O . LYS A 1 107 ? -2.315 -15.248 -8.701 1.00 87.62 107 LYS A O 1
ATOM 859 N N . VAL A 1 108 ? -3.381 -13.496 -7.823 1.00 86.62 108 VAL A N 1
ATOM 860 C CA . VAL A 1 108 ? -2.234 -13.075 -6.998 1.00 86.62 108 VAL A CA 1
ATOM 861 C C . VAL A 1 108 ? -2.009 -14.078 -5.863 1.00 86.62 108 VAL A C 1
ATOM 863 O O . VAL A 1 108 ? -0.868 -14.376 -5.537 1.00 86.62 108 VAL A O 1
ATOM 866 N N . GLU A 1 109 ? -3.067 -14.632 -5.280 1.00 87.50 109 GLU A N 1
ATOM 867 C CA . GLU A 1 109 ? -2.979 -15.674 -4.253 1.00 87.50 109 GLU A CA 1
ATOM 868 C C . GLU A 1 109 ? -2.433 -16.995 -4.816 1.00 87.50 109 GLU A C 1
ATOM 870 O O . GLU A 1 109 ? -1.607 -17.623 -4.167 1.00 87.50 109 GLU A O 1
ATOM 875 N N . ASP A 1 110 ? -2.788 -17.375 -6.042 1.00 87.31 110 ASP A N 1
ATOM 876 C CA . ASP A 1 110 ? -2.210 -18.538 -6.730 1.00 87.31 110 ASP A CA 1
ATOM 877 C C . ASP A 1 110 ? -0.696 -18.371 -6.967 1.00 87.31 110 ASP A C 1
ATOM 879 O O . ASP A 1 110 ? 0.103 -19.254 -6.654 1.00 87.31 110 ASP A O 1
ATOM 883 N N . VAL A 1 111 ? -0.279 -17.185 -7.423 1.00 84.50 111 VAL A N 1
ATOM 884 C CA . VAL A 1 111 ? 1.135 -16.878 -7.699 1.00 84.50 111 VAL A CA 1
ATOM 885 C C . VAL A 1 111 ? 1.959 -16.727 -6.414 1.00 84.50 111 VAL A C 1
ATOM 887 O O . VAL A 1 111 ? 3.074 -17.240 -6.325 1.00 84.50 111 VAL A O 1
ATOM 890 N N . TRP A 1 112 ? 1.444 -15.996 -5.423 1.00 83.06 112 TRP A N 1
ATOM 891 C CA . TRP A 1 112 ? 2.205 -15.553 -4.246 1.00 83.06 112 TRP A CA 1
ATOM 892 C C . TRP A 1 112 ? 1.818 -16.271 -2.948 1.00 83.06 112 TRP A C 1
ATOM 894 O O . TRP A 1 112 ? 2.457 -16.049 -1.922 1.00 83.06 112 TRP A O 1
ATOM 904 N N . GLY A 1 113 ? 0.807 -17.143 -2.958 1.00 80.06 113 GLY A N 1
ATOM 905 C CA . GLY A 1 113 ? 0.272 -17.838 -1.777 1.00 80.06 113 GLY A CA 1
ATOM 906 C C . GLY A 1 113 ? 1.299 -18.673 -1.025 1.00 80.06 113 GLY A C 1
ATOM 907 O O . GLY A 1 113 ? 1.241 -18.784 0.196 1.00 80.06 113 GLY A O 1
ATOM 908 N N . LYS A 1 114 ? 2.279 -19.214 -1.752 1.00 80.00 114 LYS A N 1
ATOM 909 C CA . LYS A 1 114 ? 3.388 -20.005 -1.202 1.00 80.00 114 LYS A CA 1
ATOM 910 C C . LYS A 1 114 ? 4.690 -19.212 -1.091 1.00 80.00 114 LYS A C 1
ATOM 912 O O . LYS A 1 114 ? 5.708 -19.766 -0.687 1.00 80.00 114 LYS A O 1
ATOM 917 N N . TYR A 1 115 ? 4.683 -17.936 -1.472 1.00 77.75 115 TYR A N 1
ATOM 918 C CA . TYR A 1 115 ? 5.873 -17.104 -1.429 1.00 77.75 115 TYR A CA 1
ATOM 919 C C . TYR A 1 115 ? 6.023 -16.461 -0.055 1.00 77.75 115 TYR A C 1
ATOM 921 O O . TYR A 1 115 ? 5.137 -15.742 0.418 1.00 77.75 115 TYR A O 1
ATOM 929 N N . ARG A 1 116 ? 7.187 -16.695 0.551 1.00 77.81 116 ARG A N 1
ATOM 930 C CA . ARG A 1 116 ? 7.641 -16.013 1.755 1.00 77.81 116 ARG A CA 1
ATOM 931 C C . ARG A 1 116 ? 8.803 -15.107 1.389 1.00 77.81 116 ARG A C 1
ATOM 933 O O . ARG A 1 116 ? 9.847 -15.592 0.961 1.00 77.81 116 ARG A O 1
ATOM 940 N N . ASP A 1 117 ? 8.628 -13.806 1.572 1.00 72.12 117 ASP A N 1
ATOM 941 C CA . ASP A 1 117 ? 9.673 -12.833 1.296 1.00 72.12 117 ASP A CA 1
ATOM 942 C C . ASP A 1 117 ? 10.892 -13.111 2.194 1.00 72.12 117 ASP A C 1
ATOM 944 O O . ASP A 1 117 ? 10.761 -13.140 3.421 1.00 72.12 117 ASP A O 1
ATOM 948 N N . PRO A 1 118 ? 12.085 -13.319 1.618 1.00 68.12 118 PRO A N 1
ATOM 949 C CA . PRO A 1 118 ? 13.264 -13.710 2.383 1.00 68.12 118 PRO A CA 1
ATOM 950 C C . PRO A 1 118 ? 13.841 -12.563 3.224 1.00 68.12 118 PRO A C 1
ATOM 952 O O . PRO A 1 118 ? 14.597 -12.817 4.155 1.00 68.12 118 PRO A O 1
ATOM 955 N N . THR A 1 119 ? 13.494 -11.305 2.923 1.00 67.75 119 THR A N 1
ATOM 956 C CA . THR A 1 119 ? 14.011 -10.124 3.637 1.00 67.75 119 THR A CA 1
ATOM 957 C C . THR A 1 119 ? 13.156 -9.784 4.857 1.00 67.75 119 THR A C 1
ATOM 959 O O . THR A 1 119 ? 13.664 -9.447 5.921 1.00 67.75 119 THR A O 1
ATOM 962 N N . THR A 1 120 ? 11.839 -9.840 4.692 1.00 67.44 120 THR A N 1
ATOM 963 C CA . THR A 1 120 ? 10.836 -9.425 5.678 1.00 67.44 120 THR A CA 1
ATOM 964 C C . THR A 1 120 ? 10.180 -10.612 6.377 1.00 67.44 120 THR A C 1
ATOM 966 O O . THR A 1 120 ? 9.509 -10.432 7.389 1.00 67.44 120 THR A O 1
ATOM 969 N N . GLY A 1 121 ? 10.351 -11.830 5.853 1.00 72.06 121 GLY A N 1
ATOM 970 C CA . GLY A 1 121 ? 9.742 -13.052 6.375 1.00 72.06 121 GLY A CA 1
ATOM 971 C C . GLY A 1 121 ? 8.227 -13.137 6.173 1.00 72.06 121 GLY A C 1
ATOM 972 O O . GLY A 1 121 ? 7.604 -14.037 6.743 1.00 72.06 121 GLY A O 1
ATOM 973 N N . ARG A 1 122 ? 7.632 -12.215 5.403 1.00 71.81 122 ARG A N 1
ATOM 974 C CA . ARG A 1 122 ? 6.184 -12.106 5.197 1.00 71.81 122 ARG A CA 1
ATOM 975 C C . ARG A 1 122 ? 5.685 -12.944 4.038 1.00 71.81 122 ARG A C 1
ATOM 977 O O . ARG A 1 122 ? 6.374 -13.117 3.042 1.00 71.81 122 ARG A O 1
ATOM 984 N N . TRP A 1 123 ? 4.444 -13.389 4.157 1.00 75.31 123 TRP A N 1
ATOM 985 C CA . TRP A 1 123 ? 3.754 -14.110 3.099 1.00 75.31 123 TRP A CA 1
ATOM 986 C C . TRP A 1 123 ? 3.050 -13.153 2.128 1.00 75.31 123 TRP A C 1
ATOM 988 O O . TRP A 1 123 ? 2.491 -12.130 2.537 1.00 75.31 123 TRP A O 1
ATOM 998 N N . GLY A 1 124 ? 3.048 -13.509 0.844 1.00 74.88 124 GLY A N 1
ATOM 999 C CA . GLY A 1 124 ? 2.308 -12.802 -0.202 1.00 74.88 124 GLY A CA 1
ATOM 1000 C C . GLY A 1 124 ? 3.101 -11.722 -0.950 1.00 74.88 124 GLY A C 1
ATOM 1001 O O . GLY A 1 124 ? 4.324 -11.753 -1.053 1.00 74.88 124 GLY A O 1
ATOM 1002 N N . PHE A 1 125 ? 2.371 -10.770 -1.529 1.00 68.69 125 PHE A N 1
ATOM 1003 C CA . PHE A 1 125 ? 2.836 -9.727 -2.438 1.00 68.69 125 PHE A CA 1
ATOM 1004 C C . PHE A 1 125 ? 3.633 -8.625 -1.723 1.00 68.69 125 PHE A C 1
ATOM 1006 O O . PHE A 1 125 ? 3.152 -7.516 -1.485 1.00 68.69 125 PHE A O 1
ATOM 1013 N N . LEU A 1 126 ? 4.880 -8.933 -1.385 1.00 60.69 126 LEU A N 1
ATOM 1014 C CA . LEU A 1 126 ? 5.891 -7.989 -0.924 1.00 60.69 126 LEU A CA 1
ATOM 1015 C C . LEU A 1 126 ? 7.228 -8.484 -1.459 1.00 60.69 126 LEU A C 1
ATOM 1017 O O . LEU A 1 126 ? 7.728 -9.497 -0.999 1.00 60.69 126 LEU A O 1
ATOM 1021 N N . ILE A 1 127 ? 7.787 -7.801 -2.453 1.00 59.78 127 ILE A N 1
ATOM 1022 C CA . ILE A 1 127 ? 9.134 -8.108 -2.937 1.00 59.78 127 ILE A CA 1
ATOM 1023 C C . ILE A 1 127 ? 9.956 -6.847 -2.766 1.00 59.78 127 ILE A C 1
ATOM 1025 O O . ILE A 1 127 ? 9.586 -5.786 -3.280 1.00 59.78 127 ILE A O 1
ATOM 1029 N N . ASN A 1 128 ? 11.080 -6.953 -2.066 1.00 56.84 128 ASN A N 1
ATOM 1030 C CA . ASN A 1 128 ? 12.109 -5.927 -2.118 1.00 56.84 128 ASN A CA 1
ATOM 1031 C C . ASN A 1 128 ? 12.728 -5.919 -3.525 1.00 56.84 128 ASN A C 1
ATOM 1033 O O . ASN A 1 128 ? 13.462 -6.826 -3.896 1.00 56.84 128 ASN A O 1
ATOM 1037 N N . ARG A 1 129 ? 12.403 -4.898 -4.322 1.00 63.47 129 ARG A N 1
ATOM 1038 C CA . ARG A 1 129 ? 12.853 -4.766 -5.723 1.00 63.47 129 ARG A CA 1
ATOM 1039 C C . ARG A 1 129 ? 14.025 -3.811 -5.895 1.00 63.47 129 ARG A C 1
ATOM 1041 O O . ARG A 1 129 ? 14.290 -3.343 -7.001 1.00 63.47 129 ARG A O 1
ATOM 1048 N N . LYS A 1 130 ? 14.705 -3.471 -4.801 1.00 57.28 130 LYS A N 1
ATOM 1049 C CA . LYS A 1 130 ? 15.946 -2.704 -4.880 1.00 57.28 130 LYS A CA 1
ATOM 1050 C C . LYS A 1 130 ? 17.021 -3.598 -5.498 1.00 57.28 130 LYS A C 1
ATOM 1052 O O . LYS A 1 130 ? 17.131 -4.761 -5.129 1.00 57.28 130 LYS A O 1
ATOM 1057 N N . ASN A 1 131 ? 17.807 -3.033 -6.410 1.00 61.78 131 ASN A N 1
ATOM 1058 C CA . ASN A 1 131 ? 18.972 -3.674 -7.035 1.00 61.78 131 ASN A CA 1
ATOM 1059 C C . ASN A 1 131 ? 18.658 -4.810 -8.025 1.00 61.78 131 ASN A C 1
ATOM 1061 O O . ASN A 1 131 ? 19.424 -5.764 -8.136 1.00 61.78 131 ASN A O 1
ATOM 1065 N N . LEU A 1 132 ? 17.554 -4.715 -8.773 1.00 70.25 132 LEU A N 1
ATOM 1066 C CA . LEU A 1 132 ? 17.335 -5.616 -9.904 1.00 70.25 132 LEU A CA 1
ATOM 1067 C C . LEU A 1 132 ? 18.350 -5.326 -11.022 1.00 70.25 132 LEU A C 1
ATOM 1069 O O . LEU A 1 132 ? 18.448 -4.193 -11.492 1.00 70.25 132 LEU A O 1
ATOM 1073 N N . VAL A 1 133 ? 19.065 -6.359 -11.464 1.00 71.50 133 VAL A N 1
ATOM 1074 C CA . VAL A 1 133 ? 20.034 -6.297 -12.568 1.00 71.50 133 VAL A CA 1
ATOM 1075 C C . VAL A 1 133 ? 19.490 -7.114 -13.741 1.00 71.50 133 VAL A C 1
ATOM 1077 O O . VAL A 1 133 ? 18.942 -8.197 -13.545 1.00 71.50 133 VAL A O 1
ATOM 1080 N N . CYS A 1 134 ? 19.620 -6.596 -14.961 1.00 80.38 134 CYS A N 1
ATOM 1081 C CA . CYS A 1 134 ? 19.310 -7.311 -16.202 1.00 80.38 134 CYS A CA 1
ATOM 1082 C C . CYS A 1 134 ? 20.412 -7.058 -17.234 1.00 80.38 134 CYS A C 1
ATOM 1084 O O . CYS A 1 134 ? 21.257 -6.184 -17.027 1.00 80.38 134 CYS A O 1
ATOM 1086 N N . ARG A 1 135 ? 20.436 -7.844 -18.316 1.00 79.12 135 ARG A N 1
ATOM 1087 C CA . ARG A 1 135 ? 21.428 -7.677 -19.387 1.00 79.12 135 ARG A CA 1
ATOM 1088 C C . ARG A 1 135 ? 21.250 -6.325 -20.076 1.00 79.12 135 ARG A C 1
ATOM 1090 O O . ARG A 1 135 ? 20.149 -5.783 -20.112 1.00 79.12 135 ARG A O 1
ATOM 1097 N N . ASP A 1 136 ? 22.319 -5.794 -20.664 1.00 81.06 136 ASP A N 1
ATOM 1098 C CA . ASP A 1 136 ? 22.283 -4.453 -21.261 1.00 81.06 136 ASP A CA 1
ATOM 1099 C C . ASP A 1 136 ? 21.300 -4.332 -22.444 1.00 81.06 136 ASP A C 1
ATOM 1101 O O . ASP A 1 136 ? 20.745 -3.269 -22.696 1.00 81.06 136 ASP A O 1
ATOM 1105 N N . ASN A 1 137 ? 20.967 -5.421 -23.135 1.00 84.88 137 ASN A N 1
ATOM 1106 C CA . ASN A 1 137 ? 19.936 -5.430 -24.179 1.00 84.88 137 ASN A CA 1
ATOM 1107 C C . ASN A 1 137 ? 18.515 -5.722 -23.655 1.00 84.88 137 ASN A C 1
ATOM 1109 O O . ASN A 1 137 ? 17.578 -5.818 -24.449 1.00 84.88 137 ASN A O 1
ATOM 1113 N N . GLU A 1 138 ? 18.322 -5.843 -22.343 1.00 85.19 138 GLU A N 1
ATOM 1114 C CA . GLU A 1 138 ? 17.052 -6.175 -21.701 1.00 85.19 138 GLU A CA 1
ATOM 1115 C C . GLU A 1 138 ? 16.551 -5.027 -20.813 1.00 85.19 138 GLU A C 1
ATOM 1117 O O . GLU A 1 138 ? 17.277 -4.120 -20.404 1.00 85.19 138 GLU A O 1
ATOM 1122 N N . LYS A 1 139 ? 15.253 -5.041 -20.534 1.00 83.06 139 LYS A N 1
ATOM 1123 C CA . LYS A 1 139 ? 14.603 -4.235 -19.505 1.00 83.06 139 LYS A CA 1
ATOM 1124 C C . LYS A 1 139 ? 13.715 -5.146 -18.676 1.00 83.06 139 LYS A C 1
ATOM 1126 O O . LYS A 1 139 ? 13.107 -6.079 -19.200 1.00 83.06 139 LYS A O 1
ATOM 1131 N N . ILE A 1 140 ? 13.592 -4.843 -17.394 1.00 83.44 140 ILE A N 1
ATOM 1132 C CA . ILE A 1 140 ? 12.674 -5.564 -16.520 1.00 83.44 140 ILE A CA 1
ATOM 1133 C C . ILE A 1 140 ? 11.306 -4.896 -16.609 1.00 83.44 140 ILE A C 1
ATOM 1135 O O . ILE A 1 140 ? 11.167 -3.693 -16.391 1.00 83.44 140 ILE A O 1
ATOM 1139 N N . VAL A 1 141 ? 10.293 -5.682 -16.950 1.00 82.94 141 VAL A N 1
ATOM 1140 C CA . VAL A 1 141 ? 8.890 -5.273 -16.954 1.00 82.94 141 VAL A CA 1
ATOM 1141 C C . VAL A 1 141 ? 8.130 -6.044 -15.893 1.00 82.94 141 VAL A C 1
ATOM 1143 O O . VAL A 1 141 ? 8.428 -7.199 -15.601 1.00 82.94 141 VAL A O 1
ATOM 1146 N N . GLU A 1 142 ? 7.140 -5.382 -15.318 1.00 81.94 142 GLU A N 1
ATOM 1147 C CA . GLU A 1 142 ? 6.269 -5.949 -14.304 1.00 81.94 142 GLU A CA 1
ATOM 1148 C C . GLU A 1 142 ? 4.881 -6.188 -14.906 1.00 81.94 142 GLU A C 1
ATOM 1150 O O . GLU A 1 142 ? 4.302 -5.283 -15.518 1.00 81.94 142 GLU A O 1
ATOM 1155 N N . ASP A 1 143 ? 4.343 -7.397 -14.747 1.00 84.12 143 ASP A N 1
ATOM 1156 C CA . ASP A 1 143 ? 2.968 -7.695 -15.145 1.00 84.12 143 ASP A CA 1
ATOM 1157 C C . ASP A 1 143 ? 1.931 -7.227 -14.110 1.00 84.12 143 ASP A C 1
ATOM 1159 O O . ASP A 1 143 ? 2.267 -6.752 -13.032 1.00 84.12 143 ASP A O 1
ATOM 1163 N N . LYS A 1 144 ? 0.636 -7.351 -14.422 1.00 81.19 144 LYS A N 1
ATOM 1164 C CA . LYS A 1 144 ? -0.450 -6.899 -13.530 1.00 81.19 144 LYS A CA 1
ATOM 1165 C C . LYS A 1 144 ? -0.536 -7.647 -12.191 1.00 81.19 144 LYS A C 1
ATOM 1167 O O . LYS A 1 144 ? -1.167 -7.135 -11.270 1.00 81.19 144 LYS A O 1
ATOM 1172 N N . TYR A 1 145 ? 0.071 -8.828 -12.089 1.00 81.69 145 TYR A N 1
ATOM 1173 C CA . TYR A 1 145 ? 0.161 -9.635 -10.867 1.00 81.69 145 TYR A CA 1
ATOM 1174 C C . TYR A 1 145 ? 1.456 -9.355 -10.096 1.00 81.69 145 TYR A C 1
ATOM 1176 O O . TYR A 1 145 ? 1.698 -9.924 -9.032 1.00 81.69 145 TYR A O 1
ATOM 1184 N N . GLY A 1 146 ? 2.281 -8.465 -10.646 1.00 76.50 146 GLY A N 1
ATOM 1185 C CA . GLY A 1 146 ? 3.562 -8.051 -10.133 1.00 76.50 146 GLY A CA 1
ATOM 1186 C C . GLY A 1 146 ? 4.681 -9.067 -10.331 1.00 76.50 146 GLY A C 1
ATOM 1187 O O . GLY A 1 146 ? 5.677 -9.011 -9.616 1.00 76.50 146 GLY A O 1
ATOM 1188 N N . ILE A 1 147 ? 4.564 -9.979 -11.296 1.00 81.69 147 ILE A N 1
ATOM 1189 C CA . ILE A 1 147 ? 5.678 -10.839 -11.704 1.00 81.69 147 ILE A CA 1
ATOM 1190 C C . ILE A 1 147 ? 6.626 -10.022 -12.586 1.00 81.69 147 ILE A C 1
ATOM 1192 O O . ILE A 1 147 ? 6.203 -9.320 -13.509 1.00 81.69 147 ILE A O 1
ATOM 1196 N N . LEU A 1 148 ? 7.923 -10.126 -12.302 1.00 81.62 148 LEU A N 1
ATOM 1197 C CA . LEU A 1 148 ? 8.979 -9.488 -13.080 1.00 81.62 148 LEU A CA 1
ATOM 1198 C C . LEU A 1 148 ? 9.388 -10.380 -14.253 1.00 81.62 148 LEU A C 1
ATOM 1200 O O . LEU A 1 148 ? 9.575 -11.586 -14.097 1.00 81.62 148 LEU A O 1
ATOM 1204 N N . ARG A 1 149 ? 9.560 -9.781 -15.429 1.00 82.50 149 ARG A N 1
ATOM 1205 C CA . ARG A 1 149 ? 10.058 -10.447 -16.635 1.00 82.50 149 ARG A CA 1
ATOM 1206 C C . ARG A 1 149 ? 11.129 -9.585 -17.284 1.00 82.50 149 ARG A C 1
ATOM 1208 O O . ARG A 1 149 ? 10.928 -8.384 -17.449 1.00 82.50 149 ARG A O 1
ATOM 1215 N N . ALA A 1 150 ? 12.244 -10.189 -17.674 1.00 83.50 150 ALA A N 1
ATOM 1216 C CA . ALA A 1 150 ? 13.201 -9.538 -18.558 1.00 83.50 150 ALA A CA 1
ATOM 1217 C C . ALA A 1 150 ? 12.668 -9.605 -19.996 1.00 83.50 150 ALA A C 1
ATOM 1219 O O . ALA A 1 150 ? 12.237 -10.661 -20.457 1.00 83.50 150 ALA A O 1
ATOM 1220 N N . VAL A 1 151 ? 12.642 -8.471 -20.691 1.00 85.94 151 VAL A N 1
ATOM 1221 C CA . VAL A 1 151 ? 12.237 -8.374 -22.100 1.00 85.94 151 VAL A CA 1
ATOM 1222 C C . VAL A 1 151 ? 13.249 -7.534 -22.863 1.00 85.94 151 VAL A C 1
ATOM 1224 O O . VAL A 1 151 ? 13.812 -6.595 -22.306 1.00 85.94 151 VAL A O 1
ATOM 1227 N N . ALA A 1 152 ? 13.460 -7.823 -24.145 1.00 83.75 152 ALA A N 1
ATOM 1228 C CA . ALA A 1 152 ? 14.404 -7.069 -24.965 1.00 83.75 152 ALA A CA 1
ATOM 1229 C C . ALA A 1 152 ? 14.046 -5.567 -25.035 1.00 83.75 152 ALA A C 1
ATOM 1231 O O . ALA A 1 152 ? 12.871 -5.180 -25.148 1.00 83.75 152 ALA A O 1
ATOM 1232 N N . LYS A 1 153 ? 15.061 -4.697 -24.990 1.00 78.81 153 LYS A N 1
ATOM 1233 C CA . LYS A 1 153 ? 14.922 -3.260 -25.269 1.00 78.81 153 LYS A CA 1
ATOM 1234 C C . LYS A 1 153 ? 14.408 -3.104 -26.712 1.00 78.81 153 LYS A C 1
ATOM 1236 O O . LYS A 1 153 ? 14.909 -3.738 -27.628 1.00 78.81 153 LYS A O 1
ATOM 1241 N N . GLY A 1 154 ? 13.347 -2.316 -26.902 1.00 74.00 154 GLY A N 1
ATOM 1242 C CA . GLY A 1 154 ? 12.637 -2.186 -28.188 1.00 74.00 154 GLY A CA 1
ATOM 1243 C C . GLY A 1 154 ? 11.393 -3.074 -28.335 1.00 74.00 154 GLY A C 1
ATOM 1244 O O . GLY A 1 154 ? 10.495 -2.737 -29.104 1.00 74.00 154 GLY A O 1
ATOM 1245 N N . MET A 1 155 ? 11.246 -4.133 -27.529 1.00 73.88 155 MET A N 1
ATOM 1246 C CA . MET A 1 155 ? 10.022 -4.934 -27.537 1.00 73.88 155 MET A CA 1
ATOM 1247 C C . MET A 1 155 ? 8.859 -4.147 -26.917 1.00 73.88 155 MET A C 1
ATOM 1249 O O . MET A 1 155 ? 8.920 -3.655 -25.774 1.00 73.88 155 MET A O 1
ATOM 1253 N N . ARG A 1 156 ? 7.771 -4.031 -27.685 1.00 67.81 156 ARG A N 1
ATOM 1254 C CA . ARG A 1 156 ? 6.509 -3.437 -27.245 1.00 67.81 156 ARG A CA 1
ATOM 1255 C C . ARG A 1 156 ? 5.767 -4.465 -26.392 1.00 67.81 156 ARG A C 1
ATOM 1257 O O . ARG A 1 156 ? 4.974 -5.256 -26.885 1.00 67.81 156 ARG A O 1
ATOM 1264 N N . TRP A 1 157 ? 6.093 -4.488 -25.104 1.00 62.19 157 TRP A N 1
ATOM 1265 C CA . TRP A 1 157 ? 5.482 -5.414 -24.157 1.00 62.19 157 TRP A CA 1
ATOM 1266 C C . TRP A 1 157 ? 3.982 -5.118 -24.004 1.00 62.19 157 TRP A C 1
ATOM 1268 O O . TRP A 1 157 ? 3.589 -4.018 -23.601 1.00 62.19 157 TRP A O 1
ATOM 1278 N N . ALA A 1 158 ? 3.148 -6.102 -24.342 1.00 61.84 158 ALA A N 1
ATOM 1279 C CA . ALA A 1 158 ? 1.717 -6.055 -24.096 1.00 61.84 158 ALA A CA 1
ATOM 1280 C C . ALA A 1 158 ? 1.448 -6.457 -22.641 1.00 61.84 158 ALA A C 1
ATOM 1282 O O . ALA A 1 158 ? 1.806 -7.558 -22.221 1.00 61.84 158 ALA A O 1
ATOM 1283 N N . ARG A 1 159 ? 0.793 -5.573 -21.876 1.00 55.81 159 ARG A N 1
ATOM 1284 C CA . ARG A 1 159 ? 0.211 -5.935 -20.574 1.00 55.81 159 ARG A CA 1
ATOM 1285 C C . ARG A 1 159 ? -0.704 -7.135 -20.796 1.00 55.81 159 ARG A C 1
ATOM 1287 O O . ARG A 1 159 ? -1.614 -7.019 -21.617 1.00 55.81 159 ARG A O 1
ATOM 1294 N N . SER A 1 160 ? -0.452 -8.270 -20.135 1.00 52.06 160 SER A N 1
ATOM 1295 C CA . SER A 1 160 ? -1.335 -9.433 -20.286 1.00 52.06 160 SER A CA 1
ATOM 1296 C C . SER A 1 160 ? -2.765 -9.016 -19.921 1.00 52.06 160 SER A C 1
ATOM 1298 O O . SER A 1 160 ? -2.970 -8.326 -18.915 1.00 52.06 160 SER A O 1
ATOM 1300 N N . ARG A 1 161 ? -3.718 -9.330 -20.812 1.00 43.41 161 ARG A N 1
ATOM 1301 C CA . ARG A 1 161 ? -5.140 -8.986 -20.651 1.00 43.41 161 ARG A CA 1
ATOM 1302 C C . ARG A 1 161 ? -5.689 -9.593 -19.376 1.00 43.41 161 ARG A C 1
ATOM 1304 O O . ARG A 1 161 ? -5.328 -10.744 -19.040 1.00 43.41 161 ARG A O 1
#

Sequence (161 aa):
MTEVPLLGDDDGSIPIFDTCDEVRRKIKLFLKRVGVNQPGFLRGLARIRPKNKEYKGKTMSAASFQAFMKLRGPSAGAEKAIFYVAYVFFEKLRIRDGKPKTELREKVEDVWGKYRDPTTGRWGFLINRKNLVCRDNEKIVEDKYGILRAVAKGMRWARSR

InterPro domains:
  IPR056143 Domain of unknown function DUF7726 [PF24852] (15-99)

Secondary structure (DSSP, 8-state):
------TTTTTT-PPB-S-HHHHHHHHHHHHHHH---HHHHHHHHHHHS--STTTTT----HHHHHHHHH--STTTTTTSHHHHHHHHHHHHHHHHTTPPPPHHHHHHHHHHTT-B-TTT--BBS----TT----TTEEEEE-TT--EEEEETT--PPPP-

Foldseek 3Di:
DDFDDDDCQQVLQDADQFFLVVLLVVVVVCCVPVVDDPVRVQVVLVVSQHCHPLRPPQHSDPVLVVVSNPDDDRHTCVSRSCSSSSRVVVVRVCVVVVHDDDPSSVVQCVVFVPPQEPPPRHGGPDYPPPPDDDDPQWDWDAENSGDIDTDGDVDPDDRDD